Protein AF-A0A529IDA5-F1 (afdb_monomer_lite)

Foldseek 3Di:
DDDDPPPDDPDPVVVVVVVVVVVVVVVCVVCVVVVVVVVVVVVVVVVVVCCVVPPQQAPVCLVVQLVVCVVPDPDPVRSNCVSVVSNVVD

Sequence (90 aa):
MLTRPPTVPTNPLDRLTGAGLAWGEGTYARFAAPIGAIALALYILLTAATAWIMPDANWDMLPYLAVAEEGTYPDPQALHDYAYSTVKAG

Radius of gyration: 30.06 Å; chains: 1; bounding box: 68×21×75 Å

Secondary structure (DSSP, 8-state):
-------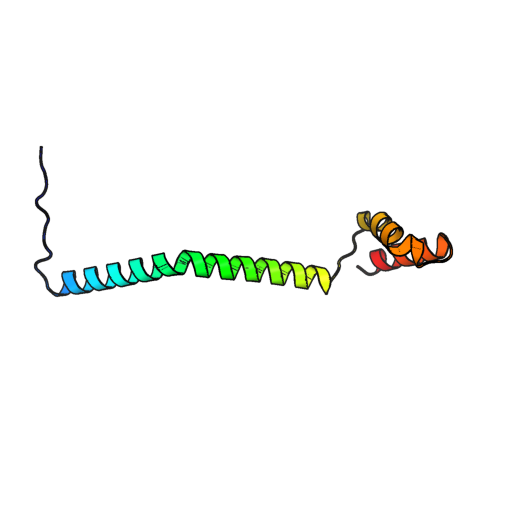---SHHHHHHHHHHHHHHHHHHHHHHHHHHHHHHHHHHHHHHHHHHS----GGGHHHHHHHTTTTSSSHHHHHHHHHHHHHH-

pLDDT: mean 84.94, std 12.22, range [45.28, 98.44]

Structure (mmCIF, N/CA/C/O backbone):
data_AF-A0A529IDA5-F1
#
_entry.id   AF-A0A529IDA5-F1
#
loop_
_atom_site.group_PDB
_atom_site.id
_atom_site.type_symbol
_atom_site.label_atom_id
_atom_site.label_alt_id
_atom_site.label_comp_id
_atom_site.label_asym_id
_atom_site.label_entity_id
_atom_site.label_seq_id
_atom_site.pdbx_PDB_ins_code
_atom_site.Cartn_x
_atom_site.Cartn_y
_atom_site.Cartn_z
_atom_site.occupancy
_atom_site.B_iso_or_equiv
_atom_site.auth_seq_id
_atom_site.auth_comp_id
_atom_site.auth_asym_id
_atom_site.auth_atom_id
_atom_site.pdbx_PDB_model_num
ATOM 1 N N . MET A 1 1 ? 49.110 1.560 -32.290 1.00 45.28 1 MET A N 1
ATOM 2 C CA . MET A 1 1 ? 47.714 2.032 -32.186 1.00 45.28 1 MET A CA 1
ATOM 3 C C . MET A 1 1 ? 46.951 1.477 -33.375 1.00 45.28 1 MET A C 1
ATOM 5 O O . MET A 1 1 ? 47.206 1.915 -34.486 1.00 45.28 1 MET A O 1
ATOM 9 N N . LEU A 1 2 ? 46.126 0.447 -33.171 1.00 47.88 2 LEU A N 1
ATOM 10 C CA . LEU A 1 2 ? 45.377 -0.213 -34.244 1.00 47.88 2 LEU A CA 1
ATOM 11 C C . LEU A 1 2 ? 43.903 0.201 -34.135 1.00 47.88 2 LEU A C 1
ATOM 13 O O . LEU A 1 2 ? 43.089 -0.499 -33.540 1.00 47.88 2 LEU A O 1
ATOM 17 N N . THR A 1 3 ? 43.570 1.385 -34.642 1.00 58.56 3 THR A N 1
ATOM 18 C CA . THR A 1 3 ? 42.176 1.795 -34.825 1.00 58.56 3 THR A CA 1
ATOM 19 C C . THR A 1 3 ? 41.624 1.031 -36.023 1.00 58.56 3 THR A C 1
ATOM 21 O O . THR A 1 3 ? 41.993 1.287 -37.168 1.00 58.56 3 THR A O 1
ATOM 24 N N . ARG A 1 4 ? 40.762 0.039 -35.768 1.00 56.50 4 ARG A N 1
ATOM 25 C CA . ARG A 1 4 ? 39.968 -0.587 -36.831 1.00 56.50 4 ARG A CA 1
ATOM 26 C C . ARG A 1 4 ? 39.144 0.531 -37.497 1.00 56.50 4 ARG A C 1
ATOM 28 O O . ARG A 1 4 ? 38.428 1.228 -36.776 1.00 56.50 4 ARG A O 1
ATOM 35 N N . PRO A 1 5 ? 39.253 0.742 -38.820 1.00 54.75 5 PRO A N 1
ATOM 36 C CA . PRO A 1 5 ? 38.441 1.738 -39.507 1.00 54.75 5 PRO A CA 1
ATOM 37 C C . PRO A 1 5 ? 36.955 1.386 -39.341 1.00 54.75 5 PRO A C 1
ATOM 39 O O . PRO A 1 5 ? 36.625 0.198 -39.274 1.00 54.75 5 PRO A O 1
ATOM 42 N N . PRO A 1 6 ? 36.054 2.378 -39.245 1.00 57.81 6 PRO A N 1
ATOM 43 C CA . PRO A 1 6 ? 34.631 2.113 -39.101 1.00 57.81 6 PRO A CA 1
ATOM 44 C C . PRO A 1 6 ? 34.146 1.353 -40.337 1.00 57.81 6 PRO A C 1
ATOM 46 O O . PRO A 1 6 ? 34.107 1.889 -41.445 1.00 57.81 6 PRO A O 1
ATOM 49 N N . THR A 1 7 ? 33.817 0.075 -40.158 1.00 61.38 7 THR A N 1
ATOM 50 C CA . THR A 1 7 ? 33.249 -0.756 -41.218 1.00 61.38 7 THR A CA 1
ATOM 51 C C . THR A 1 7 ? 31.824 -0.280 -41.462 1.00 61.38 7 THR A C 1
ATOM 53 O O . THR A 1 7 ? 30.910 -0.616 -40.712 1.00 61.38 7 THR A O 1
ATOM 56 N N . VAL A 1 8 ? 31.628 0.547 -42.487 1.00 64.44 8 VAL A N 1
ATOM 57 C CA . VAL A 1 8 ? 30.286 0.906 -42.952 1.00 64.44 8 VAL A CA 1
ATOM 58 C C . VAL A 1 8 ? 29.670 -0.358 -43.563 1.00 64.44 8 VAL A C 1
ATOM 60 O O . VAL A 1 8 ? 30.270 -0.911 -44.492 1.00 64.44 8 VAL A O 1
ATOM 63 N N . PRO A 1 9 ? 28.503 -0.835 -43.082 1.00 65.00 9 PRO A N 1
ATOM 64 C CA . PRO A 1 9 ? 27.888 -2.039 -43.622 1.00 65.00 9 PRO A CA 1
ATOM 65 C C . PRO A 1 9 ? 27.673 -1.857 -45.125 1.00 65.00 9 PRO A C 1
ATOM 67 O O . PRO A 1 9 ? 27.068 -0.877 -45.569 1.00 65.00 9 PRO A O 1
ATOM 70 N N . THR A 1 10 ? 28.245 -2.752 -45.924 1.00 71.31 10 THR A N 1
ATOM 71 C CA . THR A 1 10 ? 28.215 -2.673 -47.394 1.00 71.31 10 THR A CA 1
ATOM 72 C C . THR A 1 10 ? 26.945 -3.315 -47.948 1.00 71.31 10 THR A C 1
ATOM 74 O O . THR A 1 10 ? 26.472 -2.932 -49.015 1.00 71.31 10 THR A O 1
ATOM 77 N N . ASN A 1 11 ? 26.364 -4.251 -47.192 1.00 80.56 11 ASN A N 1
ATOM 78 C CA . ASN A 1 11 ? 25.144 -4.959 -47.538 1.00 80.56 11 ASN A CA 1
ATOM 79 C C . ASN A 1 11 ? 23.900 -4.126 -47.156 1.00 80.56 11 ASN A C 1
ATOM 81 O O . ASN A 1 11 ? 23.783 -3.698 -46.003 1.00 80.56 11 ASN A O 1
ATOM 85 N N . PRO A 1 12 ? 22.950 -3.896 -48.082 1.00 80.06 12 PRO A N 1
ATOM 86 C CA . PRO A 1 12 ? 21.689 -3.221 -47.773 1.00 80.06 12 PRO A CA 1
ATOM 87 C C . PRO A 1 12 ? 20.865 -3.948 -46.701 1.00 80.06 12 PRO A C 1
ATOM 89 O O . PRO A 1 12 ? 20.194 -3.280 -45.917 1.00 80.06 12 PRO A O 1
ATOM 92 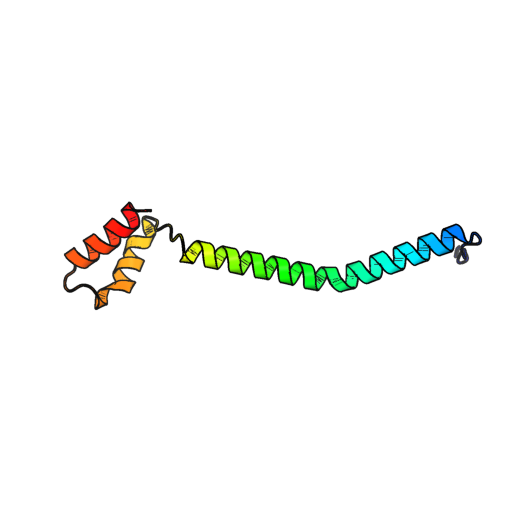N N . LEU A 1 13 ? 20.954 -5.281 -46.612 1.00 79.69 13 LEU A N 1
ATOM 93 C CA . LEU A 1 13 ? 20.280 -6.051 -45.563 1.00 79.69 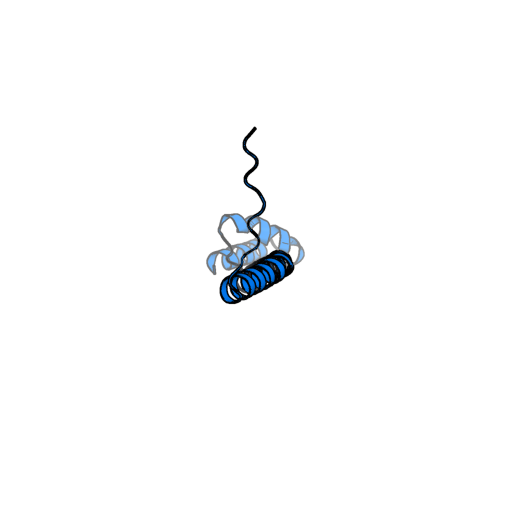13 LEU A CA 1
ATOM 94 C C . LEU A 1 13 ? 20.834 -5.713 -44.178 1.00 79.69 13 LEU A C 1
ATOM 96 O O . LEU A 1 13 ? 20.037 -5.437 -43.292 1.00 79.69 13 LEU A O 1
ATOM 100 N N . ASP A 1 14 ? 22.159 -5.618 -44.022 1.00 79.19 14 ASP A N 1
ATOM 101 C CA . ASP A 1 14 ? 22.805 -5.269 -42.744 1.00 79.19 14 ASP A CA 1
ATOM 102 C C . ASP A 1 14 ? 22.469 -3.843 -42.285 1.00 79.19 14 ASP A C 1
ATOM 104 O O . ASP A 1 14 ? 22.374 -3.559 -41.091 1.00 79.19 14 ASP A O 1
ATOM 108 N N . ARG A 1 15 ? 22.256 -2.923 -43.235 1.00 79.44 15 ARG A N 1
ATOM 109 C CA . ARG A 1 15 ? 21.784 -1.565 -42.924 1.00 79.44 15 ARG A CA 1
ATOM 110 C C . ARG A 1 15 ? 20.333 -1.560 -42.467 1.00 79.44 15 ARG A C 1
ATOM 112 O O . ARG A 1 15 ? 20.002 -0.823 -41.544 1.00 79.44 15 ARG A O 1
ATOM 119 N N . LEU A 1 16 ? 19.480 -2.363 -43.104 1.00 80.81 16 LEU A N 1
ATOM 120 C CA . LEU A 1 16 ? 18.070 -2.482 -42.739 1.00 80.81 16 LEU A CA 1
ATOM 121 C C . LEU A 1 16 ? 17.899 -3.149 -41.371 1.00 80.81 16 LEU A C 1
ATOM 123 O O . LEU A 1 16 ? 17.129 -2.646 -40.556 1.00 80.81 16 LEU A O 1
ATOM 127 N N . THR A 1 17 ? 18.648 -4.216 -41.075 1.00 81.31 17 THR A N 1
ATOM 128 C CA . THR A 1 17 ? 18.656 -4.827 -39.736 1.00 81.31 17 THR A CA 1
ATOM 129 C C . THR A 1 17 ? 19.207 -3.872 -38.689 1.00 81.31 17 THR A C 1
ATOM 131 O O . THR A 1 17 ? 18.573 -3.710 -37.651 1.00 81.31 17 THR A O 1
ATOM 134 N N . GLY A 1 18 ? 20.323 -3.186 -38.957 1.00 78.12 18 GLY A N 1
ATOM 135 C CA . GLY A 1 18 ? 20.880 -2.195 -38.031 1.00 78.12 18 GLY A CA 1
ATOM 136 C C . GLY A 1 18 ? 19.922 -1.032 -37.744 1.00 78.12 18 GLY A C 1
ATOM 137 O O . GLY A 1 18 ? 19.739 -0.653 -36.590 1.00 78.12 18 GLY A O 1
ATOM 138 N N . ALA A 1 19 ? 19.254 -0.503 -38.772 1.00 77.56 19 ALA A N 1
ATOM 139 C CA . ALA A 1 19 ? 18.251 0.550 -38.616 1.00 77.56 19 ALA A CA 1
ATOM 140 C C . ALA A 1 19 ? 17.001 0.063 -37.862 1.00 77.56 19 ALA A C 1
ATOM 142 O O . ALA A 1 19 ? 16.472 0.790 -37.023 1.00 77.56 19 ALA A O 1
ATOM 143 N N . GLY A 1 20 ? 16.551 -1.170 -38.121 1.00 75.19 20 GLY A N 1
ATOM 144 C CA . GLY A 1 20 ? 15.425 -1.784 -37.415 1.00 75.19 20 GLY A CA 1
ATOM 145 C C . GLY A 1 20 ? 15.716 -2.028 -35.932 1.00 75.19 20 GLY A C 1
ATOM 146 O O . GLY A 1 20 ? 14.885 -1.705 -35.085 1.00 75.19 20 GLY A O 1
ATOM 147 N N . LEU A 1 21 ? 16.914 -2.526 -35.612 1.00 78.00 21 LEU A N 1
ATOM 148 C CA . LEU A 1 21 ? 17.389 -2.705 -34.237 1.00 78.00 21 LEU A CA 1
ATOM 149 C C . LEU A 1 21 ? 17.513 -1.367 -33.506 1.00 78.00 21 LEU A C 1
ATOM 151 O O . LEU A 1 21 ? 16.947 -1.223 -32.431 1.00 78.00 21 LEU A O 1
ATOM 155 N N . ALA A 1 22 ? 18.149 -0.362 -34.112 1.00 76.06 22 ALA A N 1
ATOM 156 C CA . ALA A 1 22 ? 18.291 0.961 -33.502 1.00 76.06 22 ALA A CA 1
ATOM 157 C C . ALA A 1 22 ? 16.935 1.652 -33.265 1.00 76.06 22 ALA A C 1
ATOM 159 O O . ALA A 1 22 ? 16.744 2.335 -32.257 1.00 76.06 22 ALA A O 1
ATOM 160 N N . TRP A 1 23 ? 15.971 1.459 -34.169 1.00 73.00 23 TRP A N 1
ATOM 161 C CA . TRP A 1 23 ? 14.607 1.950 -33.985 1.00 73.00 23 TRP A CA 1
ATOM 162 C C . TRP A 1 23 ? 13.882 1.223 -32.845 1.00 73.00 23 TRP A C 1
ATOM 164 O O . TRP A 1 23 ? 13.242 1.874 -32.015 1.00 73.00 23 TRP A O 1
ATOM 174 N N . GLY A 1 24 ? 14.014 -0.104 -32.764 1.00 71.50 24 GLY A N 1
ATOM 175 C CA . GLY A 1 24 ? 13.449 -0.916 -31.686 1.00 71.50 24 GLY A CA 1
ATOM 176 C C . GLY A 1 24 ? 14.052 -0.583 -30.320 1.00 71.50 24 GLY A C 1
ATOM 177 O O . GLY A 1 24 ? 13.312 -0.336 -29.371 1.00 71.50 24 GLY A O 1
ATOM 178 N N . GLU A 1 25 ? 15.379 -0.486 -30.235 1.00 73.69 25 GLU A N 1
ATOM 179 C CA . GLU A 1 25 ? 16.119 -0.105 -29.028 1.00 73.69 25 GLU A CA 1
ATOM 180 C C . GLU A 1 25 ? 15.779 1.317 -28.584 1.00 73.69 25 GLU A C 1
ATOM 182 O O . GLU A 1 25 ? 15.490 1.539 -27.411 1.00 73.69 25 GLU A O 1
ATOM 187 N N . GLY A 1 26 ? 15.740 2.278 -29.511 1.00 73.62 26 GLY A N 1
ATOM 188 C CA . GLY A 1 26 ? 15.394 3.666 -29.204 1.00 73.62 26 GLY A CA 1
ATOM 189 C C . GLY A 1 26 ? 13.944 3.832 -28.746 1.00 73.62 26 GLY A C 1
ATOM 190 O O . GLY A 1 26 ? 13.661 4.591 -27.817 1.00 73.62 26 GLY A O 1
ATOM 191 N N . THR A 1 27 ? 13.018 3.089 -29.355 1.00 76.00 27 THR A N 1
ATOM 192 C CA . THR A 1 27 ? 11.599 3.099 -28.974 1.00 76.00 27 THR A CA 1
ATOM 193 C C . THR A 1 27 ? 11.397 2.424 -27.621 1.00 76.00 27 THR A C 1
ATOM 195 O O . THR A 1 27 ? 10.749 2.991 -26.742 1.00 76.00 27 THR A O 1
ATOM 198 N N . TYR A 1 28 ? 12.009 1.257 -27.408 1.00 74.19 28 TYR A N 1
ATOM 199 C CA . TYR A 1 28 ? 11.977 0.564 -26.125 1.00 74.19 28 TYR A CA 1
ATOM 200 C C . TYR A 1 28 ? 12.595 1.417 -25.014 1.00 74.19 28 TYR A C 1
ATOM 202 O O . TYR A 1 28 ? 11.949 1.633 -23.996 1.00 74.19 28 TYR A O 1
ATOM 210 N N . ALA A 1 29 ? 13.785 1.987 -25.218 1.00 78.44 29 ALA A N 1
ATOM 211 C CA . ALA A 1 29 ? 14.449 2.834 -24.226 1.00 78.44 29 ALA A CA 1
ATOM 212 C C . ALA A 1 29 ? 13.604 4.059 -23.842 1.00 78.44 29 ALA A C 1
ATOM 214 O O . ALA A 1 29 ? 13.571 4.453 -22.677 1.00 78.44 29 ALA A O 1
ATOM 215 N N . ARG A 1 30 ? 12.868 4.632 -24.803 1.00 83.75 30 ARG A N 1
ATOM 216 C CA . ARG A 1 30 ? 11.965 5.762 -24.557 1.00 83.75 30 ARG A CA 1
ATOM 217 C C . ARG A 1 30 ? 10.760 5.386 -23.694 1.00 83.75 30 ARG A C 1
ATOM 219 O O . ARG A 1 30 ? 10.324 6.203 -22.885 1.00 83.75 30 ARG A O 1
ATOM 226 N N . PHE A 1 31 ? 10.209 4.186 -23.873 1.00 88.88 31 PHE A N 1
ATOM 227 C CA . PHE A 1 31 ? 8.982 3.764 -23.193 1.00 88.88 31 PHE A CA 1
ATOM 228 C C . PHE A 1 31 ? 9.206 2.848 -21.986 1.00 88.88 31 PHE A C 1
ATOM 230 O O . PHE A 1 31 ? 8.306 2.716 -21.163 1.00 88.88 31 PHE A O 1
ATOM 237 N N . ALA A 1 32 ? 10.395 2.274 -21.816 1.00 88.69 32 ALA A N 1
ATOM 238 C CA . ALA A 1 32 ? 10.698 1.366 -20.714 1.00 88.69 32 ALA A CA 1
ATOM 239 C C . ALA A 1 32 ? 10.459 2.024 -19.346 1.00 88.69 32 ALA A C 1
ATOM 241 O O . ALA A 1 32 ? 9.784 1.453 -18.493 1.00 88.69 32 ALA A O 1
ATOM 242 N N . ALA A 1 33 ? 10.947 3.255 -19.161 1.00 91.81 33 ALA A N 1
ATOM 243 C CA . ALA A 1 33 ? 10.757 4.005 -17.922 1.00 91.81 33 ALA A CA 1
ATOM 244 C C . ALA A 1 33 ? 9.276 4.319 -17.614 1.00 91.81 33 ALA A C 1
ATOM 246 O O . ALA A 1 33 ? 8.825 3.962 -16.524 1.00 91.81 33 ALA A O 1
ATOM 247 N N . PRO A 1 34 ? 8.481 4.930 -18.521 1.00 94.56 34 PRO A N 1
ATOM 248 C CA . PRO A 1 34 ? 7.072 5.192 -18.232 1.00 94.56 34 PRO A CA 1
ATOM 249 C C . PRO A 1 34 ? 6.245 3.910 -18.077 1.00 94.56 34 PRO A C 1
ATOM 251 O O . PRO A 1 34 ? 5.374 3.874 -17.215 1.00 94.56 34 PRO A O 1
ATOM 254 N N . ILE A 1 35 ? 6.533 2.842 -18.832 1.00 93.69 35 ILE A N 1
ATOM 255 C CA . ILE A 1 35 ? 5.865 1.542 -18.648 1.00 93.69 35 ILE A CA 1
ATOM 256 C C . ILE A 1 35 ? 6.148 0.991 -17.248 1.00 93.69 35 ILE A C 1
ATOM 258 O O . ILE A 1 35 ? 5.216 0.601 -16.548 1.00 93.69 35 ILE A O 1
ATOM 262 N N . GLY A 1 36 ? 7.412 1.004 -16.814 1.00 95.44 36 GLY A N 1
ATOM 263 C CA . GLY A 1 36 ? 7.794 0.563 -15.473 1.00 95.44 36 GLY A CA 1
ATOM 264 C C . GLY A 1 36 ? 7.125 1.389 -14.374 1.00 95.44 36 GLY A C 1
ATOM 265 O O . GLY A 1 36 ? 6.600 0.827 -13.416 1.00 95.44 36 GLY A O 1
ATOM 266 N N . ALA A 1 37 ? 7.073 2.713 -14.538 1.00 97.50 37 ALA A N 1
ATOM 267 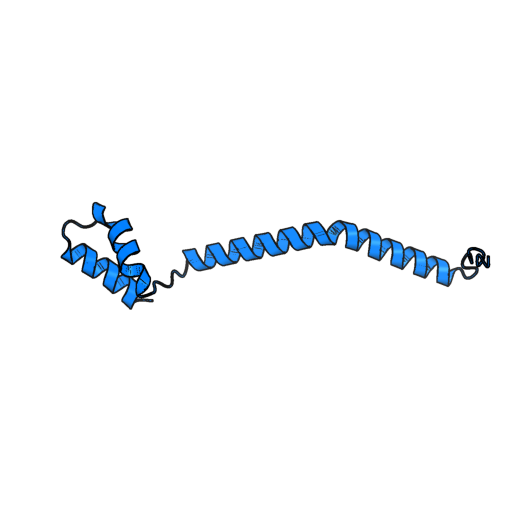C CA . ALA A 1 37 ? 6.403 3.604 -13.595 1.00 97.50 37 ALA A CA 1
ATOM 268 C C . ALA A 1 37 ? 4.895 3.322 -13.500 1.00 97.50 37 ALA A C 1
ATOM 270 O O . ALA A 1 37 ? 4.358 3.246 -12.397 1.00 97.50 37 ALA A O 1
ATOM 271 N N . ILE A 1 38 ? 4.218 3.117 -14.636 1.00 98.00 38 ILE A N 1
ATOM 272 C CA . ILE A 1 38 ? 2.791 2.767 -14.673 1.00 98.00 38 ILE A CA 1
ATOM 273 C C . ILE A 1 38 ? 2.556 1.409 -14.010 1.00 98.00 38 ILE A C 1
ATOM 275 O O . ILE A 1 38 ? 1.658 1.289 -13.182 1.00 98.00 38 ILE A O 1
ATOM 279 N N . ALA A 1 39 ? 3.368 0.399 -14.328 1.00 97.88 39 ALA A N 1
ATOM 280 C CA . ALA A 1 39 ? 3.246 -0.928 -13.732 1.00 97.88 39 ALA A CA 1
ATOM 281 C C . ALA A 1 39 ? 3.433 -0.886 -12.206 1.00 97.88 39 ALA A C 1
ATOM 283 O O . ALA A 1 39 ? 2.635 -1.471 -11.475 1.00 97.88 39 ALA A O 1
ATOM 284 N N . LEU A 1 40 ? 4.433 -0.143 -11.718 1.00 98.06 40 LEU A N 1
ATOM 285 C CA . LEU A 1 40 ? 4.662 0.053 -10.287 1.00 98.06 40 LEU A CA 1
ATOM 286 C C . LEU A 1 40 ? 3.498 0.797 -9.622 1.00 98.06 40 LEU A C 1
ATOM 288 O O . LEU A 1 40 ? 3.027 0.379 -8.567 1.00 98.06 40 LEU A O 1
ATOM 292 N N . ALA A 1 41 ? 3.014 1.876 -10.237 1.00 98.38 41 ALA A N 1
ATOM 293 C CA . ALA A 1 41 ? 1.880 2.631 -9.717 1.00 98.38 41 ALA A CA 1
ATOM 294 C C . ALA A 1 41 ? 0.623 1.754 -9.626 1.00 98.38 41 ALA A C 1
ATOM 296 O O . ALA A 1 41 ? -0.040 1.743 -8.592 1.00 98.38 41 ALA A O 1
ATOM 297 N N . LEU A 1 42 ? 0.329 0.969 -10.666 1.00 98.44 42 LEU A N 1
ATOM 298 C CA . LEU A 1 42 ? -0.789 0.026 -10.666 1.00 98.44 42 LEU A CA 1
ATOM 299 C C . LEU A 1 42 ? -0.632 -1.042 -9.583 1.00 98.44 42 LEU A C 1
ATOM 301 O O . LEU A 1 42 ? -1.595 -1.321 -8.878 1.00 98.44 42 LEU A O 1
ATOM 305 N N . TYR A 1 43 ? 0.566 -1.600 -9.406 1.00 97.81 43 TYR A N 1
ATOM 306 C CA . TYR A 1 43 ? 0.841 -2.557 -8.335 1.00 97.81 43 TYR A CA 1
ATOM 307 C C . TYR A 1 43 ? 0.564 -1.963 -6.946 1.00 97.81 43 TYR A C 1
ATOM 309 O O . TYR A 1 43 ? -0.116 -2.588 -6.132 1.00 97.81 43 TYR A O 1
ATOM 317 N N . ILE A 1 44 ? 1.034 -0.739 -6.687 1.00 98.12 44 ILE A N 1
ATOM 318 C CA . ILE A 1 44 ? 0.799 -0.041 -5.415 1.00 98.12 44 ILE A CA 1
ATOM 319 C C . ILE A 1 44 ? -0.697 0.210 -5.210 1.00 98.12 44 ILE A C 1
ATOM 321 O O . ILE A 1 44 ? -1.223 -0.083 -4.139 1.00 98.12 44 ILE A O 1
ATOM 325 N N . LEU A 1 45 ? -1.394 0.711 -6.234 1.00 98.19 45 LEU A N 1
ATOM 326 C CA . LEU A 1 45 ? -2.831 0.982 -6.164 1.00 98.19 45 LEU A CA 1
ATOM 327 C C . LEU A 1 45 ? -3.639 -0.293 -5.909 1.00 98.19 45 LEU A C 1
ATOM 329 O O . LEU A 1 45 ? -4.532 -0.284 -5.069 1.00 98.19 45 LEU A O 1
ATOM 333 N N . LEU A 1 46 ? -3.309 -1.394 -6.587 1.00 97.25 46 LEU A N 1
ATOM 334 C CA . LEU A 1 46 ? -3.948 -2.693 -6.370 1.00 97.25 46 LEU A CA 1
ATOM 335 C C . LEU A 1 46 ? -3.676 -3.230 -4.963 1.00 97.25 46 LEU A C 1
ATOM 337 O O . LEU A 1 46 ? -4.588 -3.749 -4.323 1.00 97.25 46 LEU A O 1
ATOM 341 N N . THR A 1 47 ? -2.451 -3.069 -4.459 1.00 95.44 47 THR A N 1
ATOM 342 C CA . THR A 1 47 ? -2.082 -3.476 -3.096 1.00 95.44 47 THR A CA 1
ATOM 343 C C . THR A 1 47 ? -2.879 -2.682 -2.063 1.00 95.44 47 THR A C 1
ATOM 345 O O . THR A 1 47 ? -3.492 -3.267 -1.175 1.00 95.44 47 THR A O 1
ATOM 348 N N . ALA A 1 48 ? -2.948 -1.357 -2.218 1.00 95.25 48 ALA A N 1
ATOM 349 C CA . ALA A 1 48 ? -3.730 -0.492 -1.341 1.00 95.25 48 ALA A CA 1
ATOM 350 C C . ALA A 1 48 ? -5.232 -0.814 -1.404 1.00 95.25 48 ALA A C 1
ATOM 352 O O . ALA A 1 48 ? -5.884 -0.912 -0.368 1.00 95.25 48 ALA A O 1
ATOM 353 N N . ALA A 1 49 ? -5.777 -1.032 -2.605 1.00 95.88 49 ALA A N 1
ATOM 354 C CA . ALA A 1 49 ? -7.174 -1.416 -2.785 1.00 95.88 49 ALA A CA 1
ATOM 355 C C . ALA A 1 49 ? -7.485 -2.764 -2.121 1.00 95.88 49 ALA A C 1
ATOM 357 O O . ALA A 1 49 ? -8.514 -2.901 -1.466 1.00 95.88 49 ALA A O 1
ATOM 358 N N . THR A 1 50 ? -6.582 -3.739 -2.245 1.00 93.00 50 THR A N 1
ATOM 359 C CA . THR A 1 50 ? -6.723 -5.045 -1.588 1.00 93.00 50 THR A CA 1
ATOM 360 C C . THR A 1 50 ? -6.732 -4.889 -0.072 1.00 93.00 50 THR A C 1
ATOM 362 O O . THR A 1 50 ? -7.656 -5.375 0.567 1.00 93.00 50 THR A O 1
ATOM 365 N N . ALA A 1 51 ? -5.777 -4.144 0.494 1.00 87.81 51 ALA A N 1
ATOM 366 C CA . ALA A 1 51 ? -5.710 -3.899 1.935 1.00 87.81 51 ALA A CA 1
ATOM 367 C C . ALA A 1 51 ? -6.952 -3.168 2.481 1.00 87.81 51 ALA A C 1
ATOM 369 O O . ALA A 1 51 ? -7.345 -3.387 3.621 1.00 87.81 51 ALA A O 1
ATOM 370 N N . TRP A 1 52 ? -7.583 -2.314 1.670 1.00 87.88 52 TRP A N 1
ATOM 371 C CA . TRP A 1 52 ? -8.805 -1.606 2.052 1.00 87.88 52 TRP A CA 1
ATOM 372 C C . TRP A 1 52 ? -10.055 -2.495 2.002 1.00 87.88 52 TRP A C 1
ATOM 374 O O . TRP A 1 52 ? -10.922 -2.397 2.864 1.00 87.88 52 TRP A O 1
ATOM 384 N N . ILE A 1 53 ? -10.186 -3.325 0.963 1.00 88.81 53 ILE A N 1
ATOM 385 C CA . ILE A 1 53 ? -11.389 -4.144 0.726 1.00 88.81 53 ILE A CA 1
ATOM 386 C C . ILE A 1 53 ? -11.352 -5.439 1.542 1.00 88.81 53 ILE A C 1
ATOM 388 O O . ILE A 1 53 ? -12.396 -5.937 1.955 1.00 88.81 53 ILE A O 1
ATOM 392 N N . MET A 1 54 ? -10.159 -5.985 1.759 1.00 85.94 54 MET A N 1
ATOM 393 C CA . MET A 1 54 ? -9.922 -7.230 2.483 1.00 85.94 54 MET A CA 1
ATOM 394 C C . MET A 1 54 ? -8.960 -6.960 3.647 1.00 85.94 54 MET A C 1
ATOM 396 O O . MET A 1 54 ? -7.807 -7.393 3.594 1.00 85.94 54 MET A O 1
ATOM 400 N N . PRO A 1 55 ? -9.392 -6.200 4.671 1.00 81.38 55 PRO A N 1
ATOM 401 C CA . PRO A 1 55 ? -8.578 -6.001 5.857 1.00 81.38 55 PRO A CA 1
ATOM 402 C C . PRO A 1 55 ? -8.444 -7.335 6.597 1.00 81.38 55 PRO A C 1
ATOM 404 O O . PRO A 1 55 ? -9.433 -7.897 7.060 1.00 81.38 55 PRO A O 1
ATOM 407 N N . ASP A 1 56 ? -7.217 -7.834 6.695 1.00 82.19 56 ASP A N 1
ATOM 408 C CA . ASP A 1 56 ? -6.869 -9.007 7.496 1.00 82.19 56 ASP A CA 1
ATOM 409 C C . ASP A 1 56 ? -6.336 -8.522 8.851 1.00 82.19 56 ASP A C 1
ATOM 411 O O . ASP A 1 56 ? -5.194 -8.065 8.973 1.00 82.19 56 ASP A O 1
ATOM 415 N N . ALA A 1 57 ? -7.224 -8.488 9.845 1.00 82.75 57 ALA A N 1
ATOM 416 C CA . ALA A 1 57 ? -6.924 -7.956 11.166 1.00 82.75 57 ALA A CA 1
ATOM 417 C C . ALA A 1 57 ? -6.238 -9.022 12.024 1.00 82.75 57 ALA A C 1
ATOM 419 O O . ALA A 1 57 ? -6.881 -9.894 12.599 1.00 82.75 57 ALA A O 1
ATOM 420 N N . ASN A 1 58 ? -4.920 -8.916 12.161 1.00 83.94 58 ASN A N 1
ATOM 421 C CA . ASN A 1 58 ? -4.146 -9.847 12.971 1.00 83.94 58 ASN A CA 1
ATOM 422 C C . ASN A 1 58 ? -4.231 -9.534 14.484 1.00 83.94 58 ASN A C 1
ATOM 424 O O . ASN A 1 58 ? -4.661 -8.460 14.906 1.00 83.94 58 ASN A O 1
ATOM 428 N N . TRP A 1 59 ? -3.798 -10.470 15.334 1.00 85.50 59 TRP A N 1
ATOM 429 C CA . TRP A 1 59 ? -3.912 -10.365 16.799 1.00 85.50 59 TRP A CA 1
ATOM 430 C C . TRP A 1 59 ? -3.185 -9.172 17.427 1.00 85.50 59 TRP A C 1
ATOM 432 O O . TRP A 1 59 ? -3.606 -8.671 18.471 1.00 85.50 59 TRP A O 1
ATOM 442 N N . ASP A 1 60 ? -2.118 -8.691 16.798 1.00 90.00 60 ASP A N 1
ATOM 443 C CA . ASP A 1 60 ? -1.407 -7.481 17.208 1.00 90.00 60 ASP A CA 1
ATOM 444 C C . ASP A 1 60 ? -2.178 -6.193 16.882 1.00 90.00 60 ASP A C 1
ATOM 446 O O . ASP A 1 60 ? -1.876 -5.144 17.448 1.00 90.00 60 ASP A O 1
ATOM 450 N N . MET A 1 61 ? -3.206 -6.263 16.029 1.00 89.94 61 MET A N 1
ATOM 451 C CA . MET A 1 61 ? -4.015 -5.111 15.638 1.00 89.94 61 MET A CA 1
ATOM 452 C C . MET A 1 61 ? -5.087 -4.717 16.661 1.00 89.94 61 MET A C 1
ATOM 454 O O . MET A 1 61 ? -5.606 -3.601 16.593 1.00 89.94 61 MET A O 1
ATOM 458 N N . LEU A 1 62 ? -5.399 -5.581 17.635 1.00 90.75 62 LEU A N 1
ATOM 459 C CA . LEU A 1 62 ? -6.463 -5.352 18.625 1.00 90.75 62 LEU A CA 1
ATOM 460 C C . LEU A 1 62 ? -6.347 -3.985 19.336 1.00 90.75 62 LEU A C 1
ATOM 462 O O . LEU A 1 62 ? -7.347 -3.264 19.370 1.00 90.75 62 LEU A O 1
ATOM 466 N N . PRO A 1 63 ? -5.169 -3.556 19.843 1.00 91.00 63 PRO A N 1
ATOM 467 C CA . PRO A 1 63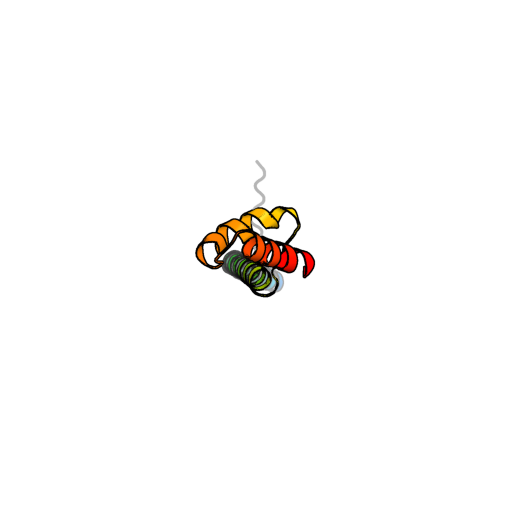 ? -5.035 -2.248 20.484 1.00 91.00 63 PRO A CA 1
ATOM 468 C C . PRO A 1 63 ? -5.288 -1.083 19.522 1.00 91.00 63 PRO A C 1
ATOM 470 O O . PRO A 1 63 ? -5.858 -0.073 19.922 1.00 91.00 63 PRO A O 1
ATOM 473 N N . TYR A 1 64 ? -4.895 -1.215 18.254 1.00 90.94 64 TYR A N 1
ATOM 474 C CA . TYR A 1 64 ? -5.080 -0.165 17.253 1.00 90.94 64 TYR A CA 1
ATOM 475 C C . TYR A 1 64 ? -6.554 0.001 16.881 1.00 90.94 64 TYR A C 1
ATOM 477 O O . TYR A 1 64 ? -7.025 1.129 16.767 1.00 90.94 64 TYR A O 1
ATOM 485 N N . LEU A 1 65 ? -7.290 -1.109 16.754 1.00 91.50 65 LEU A N 1
ATOM 486 C CA . LEU A 1 65 ? -8.738 -1.093 16.530 1.00 91.50 65 LEU A CA 1
ATOM 487 C C . LEU A 1 65 ? -9.485 -0.475 17.716 1.00 91.50 65 LEU A C 1
ATOM 489 O O . LEU A 1 65 ? -10.380 0.341 17.516 1.00 91.50 65 LEU A O 1
ATOM 493 N N . ALA A 1 66 ? -9.091 -0.823 18.944 1.00 91.75 66 ALA A N 1
ATOM 494 C CA . ALA A 1 66 ? -9.685 -0.251 20.148 1.00 91.75 66 ALA A CA 1
ATOM 495 C C . ALA A 1 66 ? -9.428 1.264 20.250 1.00 91.75 66 ALA A C 1
ATOM 497 O O . ALA A 1 66 ? -10.345 2.022 20.537 1.00 91.75 66 ALA A O 1
ATOM 498 N N . VAL A 1 67 ? -8.209 1.730 19.961 1.00 93.50 67 VAL A N 1
ATOM 499 C CA . VAL A 1 67 ? -7.893 3.170 19.977 1.00 93.50 67 VAL A CA 1
ATOM 500 C C . VAL A 1 67 ? -8.630 3.927 18.867 1.00 93.50 67 VAL A C 1
ATOM 502 O O . VAL A 1 67 ? -9.096 5.039 19.095 1.00 93.50 67 VAL A O 1
ATOM 505 N N . ALA A 1 68 ? -8.761 3.342 17.672 1.00 92.38 68 ALA A N 1
ATOM 506 C CA . ALA A 1 68 ? -9.454 3.984 16.554 1.00 92.38 68 ALA A CA 1
ATOM 507 C C . ALA A 1 68 ? -10.951 4.222 16.828 1.00 92.38 68 ALA A C 1
ATOM 509 O O . ALA A 1 68 ? -11.506 5.202 16.340 1.00 92.38 68 ALA A O 1
ATOM 510 N N . GLU A 1 69 ? -11.581 3.357 17.626 1.00 93.44 69 GLU A N 1
ATOM 511 C CA . GLU A 1 69 ? -13.024 3.380 17.900 1.00 93.44 69 GLU A CA 1
ATOM 512 C C . GLU A 1 69 ? -13.377 3.754 19.350 1.00 93.44 69 GLU A C 1
ATOM 514 O O . GLU A 1 69 ? -14.534 3.639 19.759 1.00 93.44 69 GLU A O 1
ATOM 519 N N . GLU A 1 70 ? -12.413 4.236 20.140 1.00 91.94 70 GLU A N 1
ATOM 520 C CA . GLU A 1 70 ? -12.620 4.590 21.553 1.00 91.94 70 GLU A CA 1
ATOM 521 C C . GLU A 1 70 ? -13.741 5.630 21.736 1.00 91.94 70 GLU A C 1
ATOM 523 O O . GLU A 1 70 ? -14.495 5.575 22.703 1.00 91.94 70 GLU A O 1
ATOM 528 N N . GLY A 1 71 ? -13.897 6.552 20.779 1.00 93.00 71 GLY A N 1
ATOM 529 C CA . GLY A 1 71 ? -14.962 7.560 20.786 1.00 93.00 71 GLY A CA 1
ATOM 530 C C . GLY A 1 71 ? -16.327 7.066 20.290 1.00 93.00 71 GLY A C 1
ATOM 531 O O . GLY A 1 71 ? -17.315 7.788 20.428 1.00 93.00 71 GLY A O 1
ATOM 532 N N . THR A 1 72 ? -16.390 5.872 19.699 1.00 95.44 72 THR A N 1
ATOM 533 C CA . THR A 1 72 ? -17.600 5.312 19.078 1.00 95.44 72 THR A CA 1
ATOM 534 C C . THR A 1 72 ? -18.385 4.436 20.057 1.00 95.44 72 THR A C 1
ATOM 536 O O . THR A 1 72 ? -19.617 4.416 20.014 1.00 95.44 72 THR A O 1
ATOM 539 N N . TYR A 1 73 ? -17.693 3.729 20.957 1.00 93.38 73 TYR A N 1
ATOM 540 C CA . TYR A 1 73 ? -18.305 2.788 21.897 1.00 93.38 73 TYR A CA 1
ATOM 541 C C . TYR A 1 73 ? -18.437 3.379 23.313 1.00 93.38 73 TYR A C 1
ATOM 543 O O . TYR A 1 73 ? -17.515 4.026 23.802 1.00 93.38 73 TYR A O 1
ATOM 551 N N . PRO A 1 74 ? -19.577 3.166 24.000 1.00 89.62 74 PRO A N 1
ATOM 552 C CA . PRO A 1 74 ? -19.899 3.858 25.252 1.00 89.62 74 PRO A CA 1
ATOM 553 C C . PRO A 1 74 ? -19.164 3.313 26.483 1.00 89.62 74 PRO A C 1
ATOM 555 O O . PRO A 1 74 ? -19.092 4.001 27.502 1.00 89.62 74 PRO A O 1
ATOM 558 N N . ASP A 1 75 ? -18.655 2.082 26.417 1.00 94.75 75 ASP A N 1
ATOM 559 C CA . ASP A 1 75 ? -17.970 1.427 27.524 1.00 94.75 75 ASP A CA 1
ATOM 560 C C . ASP A 1 75 ? -16.828 0.507 27.042 1.00 94.75 75 ASP A C 1
ATOM 562 O O . ASP A 1 75 ? -16.819 0.068 25.884 1.00 94.75 75 ASP A O 1
ATOM 566 N N . PRO A 1 76 ? -15.855 0.192 27.922 1.00 93.19 76 PRO A N 1
ATOM 567 C CA . PRO A 1 76 ? -14.691 -0.609 27.550 1.00 93.19 76 PRO A CA 1
ATOM 568 C C . PRO A 1 76 ? -15.017 -2.036 27.102 1.00 93.19 76 PRO A C 1
ATOM 570 O O . PRO A 1 76 ? -14.240 -2.621 26.349 1.00 93.19 76 PRO A O 1
ATOM 573 N N . GLN A 1 77 ? -16.128 -2.616 27.566 1.00 95.12 77 GLN A N 1
ATOM 574 C CA . GLN A 1 77 ? -16.507 -3.973 27.191 1.00 95.12 77 GLN A CA 1
ATOM 575 C C . GLN A 1 77 ? -17.036 -3.993 25.756 1.00 95.12 77 GLN A C 1
ATOM 577 O O . GLN A 1 77 ? -16.574 -4.805 24.961 1.00 95.12 77 GLN A O 1
ATOM 582 N N . ALA A 1 78 ? -17.913 -3.056 25.392 1.00 94.94 78 ALA A N 1
ATOM 583 C CA . ALA A 1 78 ? -18.392 -2.906 24.020 1.00 94.94 78 ALA A CA 1
ATOM 584 C C . ALA A 1 78 ? -17.239 -2.645 23.032 1.00 94.94 78 ALA A C 1
ATOM 586 O O . ALA A 1 78 ? -17.202 -3.229 21.947 1.00 94.94 78 ALA A O 1
ATOM 587 N N . LEU A 1 79 ? -16.260 -1.826 23.435 1.00 95.69 79 LEU A N 1
ATOM 588 C CA . LEU A 1 79 ? -15.055 -1.573 22.644 1.00 95.69 79 LEU A CA 1
ATOM 589 C C . LEU A 1 79 ? -14.194 -2.836 22.478 1.00 95.69 79 LEU A C 1
ATOM 591 O O . LEU A 1 79 ? -13.712 -3.126 21.380 1.00 95.69 79 LEU A O 1
ATOM 595 N N . HIS A 1 80 ? -14.009 -3.599 23.560 1.00 94.62 80 HIS A N 1
ATOM 596 C CA . HIS A 1 80 ? -13.272 -4.859 23.531 1.00 94.62 80 HIS A CA 1
ATOM 597 C C . HIS A 1 80 ? -13.957 -5.894 22.637 1.00 94.62 80 HIS A C 1
ATOM 599 O O . HIS A 1 80 ? -13.295 -6.505 21.802 1.00 94.62 80 HIS A O 1
ATOM 605 N N . ASP A 1 81 ? -15.271 -6.060 22.775 1.00 95.19 81 ASP A N 1
ATOM 606 C CA . ASP A 1 81 ? -16.057 -7.014 21.997 1.00 95.19 81 ASP A CA 1
ATOM 607 C C . ASP A 1 81 ? -15.991 -6.686 20.498 1.00 95.19 81 ASP A C 1
ATOM 609 O O . ASP A 1 81 ? -15.806 -7.586 19.674 1.00 95.19 81 ASP A O 1
ATOM 613 N N . TYR A 1 82 ? -16.049 -5.403 20.130 1.00 93.50 82 TYR A N 1
ATOM 614 C CA . TYR A 1 82 ? -15.824 -4.953 18.756 1.00 93.50 82 TYR A CA 1
ATOM 615 C C . TYR A 1 82 ? -14.411 -5.290 18.251 1.00 93.50 82 TYR A C 1
ATOM 617 O O . TYR A 1 82 ? -14.261 -5.957 17.223 1.00 93.50 82 TYR A O 1
ATOM 625 N N . ALA A 1 83 ? -13.367 -4.865 18.967 1.00 92.75 83 ALA A N 1
ATOM 626 C CA . ALA A 1 83 ? -11.988 -5.049 18.517 1.00 92.75 83 ALA A CA 1
ATOM 627 C C . ALA A 1 83 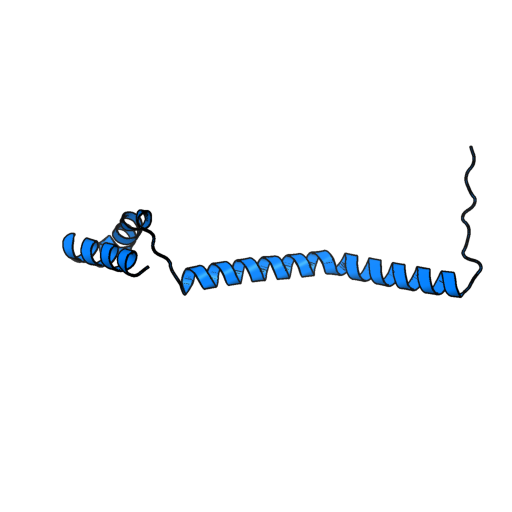? -11.618 -6.541 18.429 1.00 92.75 83 ALA A C 1
ATOM 629 O O . ALA A 1 83 ? -11.025 -6.987 17.447 1.00 92.75 83 ALA A O 1
ATOM 630 N N . TYR A 1 84 ? -12.028 -7.334 19.422 1.00 93.06 84 TYR A N 1
ATOM 631 C CA . TYR A 1 84 ? -11.799 -8.775 19.463 1.00 93.06 84 TYR A CA 1
ATOM 632 C C . TYR A 1 84 ? -12.570 -9.519 18.370 1.00 93.06 84 TYR A C 1
ATOM 634 O O . TYR A 1 84 ? -12.007 -10.392 17.712 1.00 93.06 84 TYR A O 1
ATOM 642 N N . SER A 1 85 ? -13.847 -9.186 18.146 1.00 91.44 85 SER A N 1
ATOM 643 C CA . SER A 1 85 ? -14.640 -9.837 17.094 1.00 91.44 85 SER A CA 1
ATOM 644 C C . SER A 1 85 ? -14.128 -9.520 15.690 1.00 91.44 85 SER A C 1
ATOM 646 O O . SER A 1 85 ? -14.158 -10.404 14.838 1.00 91.44 85 SER A O 1
ATOM 648 N N . THR A 1 86 ? -13.593 -8.315 15.473 1.00 89.81 86 THR A N 1
ATOM 649 C CA . THR A 1 86 ? -12.962 -7.907 14.209 1.00 89.81 86 THR A CA 1
ATOM 650 C C . THR A 1 86 ? -11.705 -8.728 13.918 1.00 89.81 86 THR A C 1
ATOM 652 O O . THR A 1 86 ? -11.565 -9.255 12.821 1.00 89.81 86 THR A O 1
ATOM 655 N N . VAL A 1 87 ? -10.831 -8.911 14.914 1.00 90.44 87 VAL A N 1
ATOM 656 C CA . VAL A 1 87 ? -9.626 -9.757 14.791 1.00 90.44 87 VAL A CA 1
ATOM 657 C C . VAL A 1 87 ? -9.981 -11.235 14.631 1.00 90.44 87 VAL A C 1
ATOM 659 O O . VAL A 1 87 ? -9.369 -11.939 13.845 1.00 90.44 87 VAL A O 1
ATOM 662 N N . LYS A 1 88 ? -10.987 -11.729 15.360 1.00 88.44 88 LYS A N 1
ATOM 663 C CA . LYS A 1 88 ? -11.439 -13.127 15.267 1.00 88.44 88 LYS A CA 1
ATOM 664 C C . LYS A 1 88 ? -12.036 -13.476 13.895 1.00 88.44 88 LYS A C 1
ATOM 666 O O . LYS A 1 88 ? -12.114 -14.656 13.558 1.00 88.44 88 LYS A O 1
ATOM 671 N N . ALA A 1 89 ? -12.570 -12.484 13.185 1.00 80.56 89 ALA A N 1
ATOM 672 C CA . ALA A 1 89 ? -13.221 -12.669 11.894 1.00 80.56 89 ALA A CA 1
ATOM 673 C C . ALA A 1 89 ? -12.242 -12.683 10.706 1.00 80.56 89 ALA A C 1
ATOM 675 O O . ALA A 1 89 ? -12.646 -13.155 9.641 1.00 80.56 89 ALA A O 1
ATOM 676 N N . GLY A 1 90 ? -11.018 -12.168 10.889 1.00 71.06 90 GLY A N 1
ATOM 677 C CA . GLY A 1 90 ? -9.887 -12.364 9.970 1.00 71.06 90 GLY A CA 1
ATOM 678 C C . GLY A 1 90 ? -9.327 -13.776 10.084 1.00 71.06 90 GLY A C 1
ATOM 679 O O . GLY A 1 90 ? -9.048 -14.373 9.021 1.00 71.06 90 GLY A O 1
#